Protein AF-A0AAE2YDJ1-F1 (afdb_monomer_lite)

Structure (mmCIF, N/CA/C/O backbone):
data_AF-A0AAE2YDJ1-F1
#
_entry.id   AF-A0AAE2YDJ1-F1
#
loop_
_atom_site.group_PDB
_atom_site.id
_atom_site.type_symbol
_atom_site.label_atom_id
_atom_site.label_alt_id
_atom_site.label_comp_id
_atom_site.label_asym_id
_atom_site.label_entity_id
_atom_site.label_seq_id
_atom_site.pdbx_PDB_ins_code
_atom_site.Cartn_x
_atom_site.Cartn_y
_atom_site.Cartn_z
_atom_site.occupancy
_atom_site.B_iso_or_equiv
_atom_site.auth_seq_id
_atom_site.auth_comp_id
_atom_site.auth_asym_id
_atom_site.auth_atom_id
_atom_site.pdbx_PDB_model_num
ATOM 1 N N . MET A 1 1 ? -11.196 15.408 42.885 1.00 37.53 1 MET A N 1
ATOM 2 C CA . MET A 1 1 ? -11.796 15.982 44.105 1.00 37.53 1 MET A CA 1
ATOM 3 C C . MET A 1 1 ? -12.522 14.850 44.796 1.00 37.53 1 MET A C 1
ATOM 5 O O . MET A 1 1 ? -13.442 14.304 44.207 1.00 37.53 1 MET A O 1
ATOM 9 N N . SER A 1 2 ? -12.015 14.399 45.938 1.00 42.41 2 SER A N 1
ATOM 10 C CA . SER A 1 2 ? -12.595 13.278 46.677 1.00 42.41 2 SER A CA 1
ATOM 11 C C . SER A 1 2 ? -13.744 13.817 47.519 1.00 42.41 2 SER A C 1
ATOM 13 O O . SER A 1 2 ? -13.492 14.549 48.471 1.00 42.41 2 SER A O 1
ATOM 15 N N . GLU A 1 3 ? -14.983 13.519 47.140 1.00 48.41 3 GLU A N 1
ATOM 16 C CA . GLU A 1 3 ? -16.145 13.820 47.976 1.00 48.41 3 GLU A CA 1
ATOM 17 C C . GLU A 1 3 ? -16.015 13.049 49.297 1.00 48.41 3 GLU A C 1
ATOM 19 O O . GLU A 1 3 ? -15.869 11.821 49.315 1.00 48.41 3 GLU A O 1
ATOM 24 N N . GLU A 1 4 ? -16.004 13.778 50.413 1.00 47.69 4 GLU A N 1
ATOM 25 C CA . GLU A 1 4 ? -16.132 13.197 51.745 1.00 47.69 4 GLU A CA 1
ATOM 26 C C . GLU A 1 4 ? -17.457 12.436 51.812 1.00 47.69 4 GLU A C 1
ATOM 28 O O . GLU A 1 4 ? -18.532 13.028 51.770 1.00 47.69 4 GLU A O 1
ATOM 33 N N . LYS A 1 5 ? -17.386 11.104 51.902 1.00 60.59 5 LYS A N 1
ATOM 34 C CA . LYS A 1 5 ? -18.572 10.261 52.076 1.00 60.59 5 LYS A CA 1
ATOM 35 C C . LYS A 1 5 ? -19.269 10.639 53.380 1.00 60.59 5 LYS A C 1
ATOM 37 O O . LYS A 1 5 ? -18.694 10.481 54.461 1.00 60.59 5 LYS A O 1
ATOM 42 N N . GLU A 1 6 ? -20.504 11.111 53.264 1.00 65.62 6 GLU A N 1
ATOM 43 C CA . GLU A 1 6 ? -21.360 11.483 54.383 1.00 65.62 6 GLU A CA 1
ATOM 44 C C . GLU A 1 6 ? -21.563 10.263 55.299 1.00 65.62 6 GLU A C 1
ATOM 46 O O . GLU A 1 6 ? -22.143 9.245 54.920 1.00 65.62 6 GLU A O 1
ATOM 51 N N . LYS A 1 7 ? -20.985 10.305 56.504 1.00 70.69 7 LYS A N 1
ATOM 52 C CA . LYS A 1 7 ? -21.108 9.211 57.475 1.00 70.69 7 LYS A CA 1
ATOM 53 C C . LYS A 1 7 ? -22.460 9.321 58.169 1.00 70.69 7 LYS A C 1
ATOM 55 O O . LYS A 1 7 ? -22.680 10.280 58.908 1.00 70.69 7 LYS A O 1
ATOM 60 N N . VAL A 1 8 ? -23.314 8.308 58.018 1.00 72.75 8 VAL A N 1
ATOM 61 C CA . VAL A 1 8 ? -24.564 8.197 58.784 1.00 72.75 8 VAL A CA 1
ATOM 62 C C . VAL A 1 8 ? -24.218 8.019 60.267 1.00 72.75 8 VAL A C 1
ATOM 64 O O . VAL A 1 8 ? -23.756 6.960 60.693 1.00 72.75 8 VAL A O 1
ATOM 67 N N . LYS A 1 9 ? -24.385 9.080 61.063 1.00 80.00 9 LYS A N 1
ATOM 68 C CA . LYS A 1 9 ? -24.203 9.053 62.522 1.00 80.00 9 LYS A CA 1
ATOM 69 C C . LYS A 1 9 ? -25.559 8.843 63.187 1.00 80.00 9 LYS A C 1
ATOM 71 O O . LYS A 1 9 ? -26.433 9.695 63.068 1.00 80.00 9 LYS A O 1
ATOM 76 N N . ILE A 1 10 ? -25.713 7.743 63.920 1.00 81.69 10 ILE A N 1
ATOM 77 C CA . ILE A 1 10 ? -26.943 7.427 64.658 1.00 81.69 10 ILE A CA 1
ATOM 78 C C . ILE A 1 10 ? -26.652 7.542 66.153 1.00 81.69 10 ILE A C 1
ATOM 80 O O . ILE A 1 10 ? -25.757 6.872 66.666 1.00 81.69 10 ILE A O 1
ATOM 84 N N . GLN A 1 11 ? -27.381 8.415 6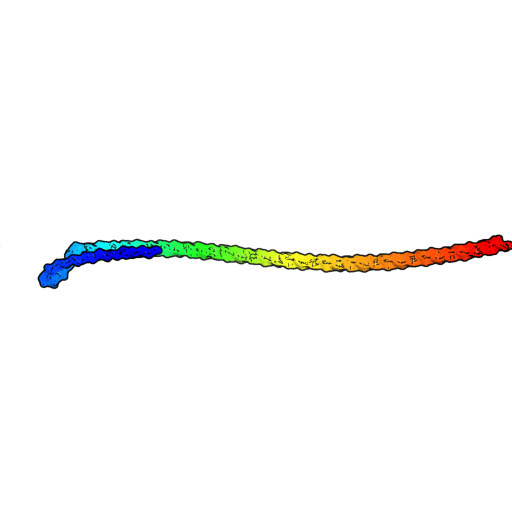6.845 1.00 84.31 11 GLN A N 1
ATOM 85 C CA . GLN A 1 11 ? -27.296 8.543 68.300 1.00 84.31 11 GLN A CA 1
ATOM 86 C C . GLN A 1 11 ? -28.245 7.542 68.961 1.00 84.31 11 GLN A C 1
ATOM 88 O O . GLN A 1 11 ? -29.412 7.451 68.577 1.00 84.31 11 GLN A O 1
ATOM 93 N N . ILE A 1 12 ? -27.739 6.802 69.950 1.00 86.06 12 ILE A N 1
ATOM 94 C CA . ILE A 1 12 ? -28.522 5.843 70.732 1.00 86.06 12 ILE A CA 1
ATOM 95 C C . ILE A 1 12 ? -28.657 6.378 72.153 1.00 86.06 12 ILE A C 1
ATOM 97 O O . ILE A 1 12 ? -27.685 6.442 72.900 1.00 86.06 12 ILE A O 1
ATOM 101 N N . GLU A 1 13 ? -29.873 6.759 72.515 1.00 88.88 13 GLU A N 1
ATOM 102 C CA . GLU A 1 13 ? -30.245 7.142 73.872 1.00 88.88 13 GLU A CA 1
ATOM 103 C C . GLU A 1 13 ? -30.720 5.904 74.638 1.00 88.88 13 GLU A C 1
ATOM 105 O O . GLU A 1 13 ? -31.461 5.075 74.096 1.00 88.88 13 GLU A O 1
ATOM 110 N N . ALA A 1 14 ? -30.306 5.783 75.899 1.00 89.94 14 ALA A N 1
ATOM 111 C CA . ALA A 1 14 ? -30.652 4.669 76.772 1.00 89.94 14 ALA A CA 1
ATOM 112 C C . ALA A 1 14 ? -31.346 5.154 78.050 1.00 89.94 14 ALA A C 1
ATOM 114 O O . ALA A 1 14 ? -31.050 6.230 78.570 1.00 89.94 14 ALA A O 1
ATOM 115 N N . ILE A 1 15 ? -32.265 4.339 78.565 1.00 88.75 15 ILE A N 1
ATOM 116 C CA . ILE A 1 15 ? -32.944 4.541 79.846 1.00 88.75 15 ILE A CA 1
ATOM 117 C C . ILE A 1 15 ? -32.474 3.494 80.855 1.00 88.75 15 ILE A C 1
ATOM 119 O O . ILE A 1 15 ? -32.200 2.345 80.505 1.00 88.75 15 ILE A O 1
ATOM 123 N N . LYS A 1 16 ? -32.393 3.881 82.129 1.00 89.50 16 LYS A N 1
ATOM 124 C CA . LYS A 1 16 ? -31.958 2.993 83.210 1.00 89.50 16 LYS A CA 1
ATOM 125 C C . LYS A 1 16 ? -33.141 2.170 83.717 1.00 89.50 16 LYS A C 1
ATOM 127 O O . LYS A 1 16 ? -34.136 2.733 84.166 1.00 89.50 16 LYS A O 1
ATOM 132 N N . THR A 1 17 ? -33.029 0.848 83.669 1.00 86.56 17 THR A N 1
ATOM 133 C CA . THR A 1 17 ? -34.039 -0.088 84.189 1.00 86.56 17 THR A CA 1
ATOM 134 C C . THR A 1 17 ? -33.443 -0.956 85.301 1.00 86.56 17 THR A C 1
ATOM 136 O O . THR A 1 17 ? -32.217 -1.034 85.414 1.00 86.56 17 THR A O 1
ATOM 139 N N . PRO A 1 18 ? -34.261 -1.648 86.120 1.00 84.31 18 PRO A N 1
ATOM 140 C CA . PRO A 1 18 ? -33.758 -2.575 87.139 1.00 84.31 18 PRO A CA 1
ATOM 141 C C . PRO A 1 18 ? -32.862 -3.696 86.584 1.00 84.31 18 PRO A C 1
ATOM 143 O O . PRO A 1 18 ? -32.059 -4.251 87.325 1.00 84.31 18 PRO A O 1
ATOM 146 N N . ALA A 1 19 ? -32.981 -4.011 85.288 1.00 84.44 19 ALA A N 1
ATOM 147 C CA . ALA A 1 19 ? -32.169 -5.006 84.586 1.00 84.44 19 ALA A CA 1
ATOM 148 C C . ALA A 1 19 ? -30.937 -4.415 83.864 1.00 84.44 19 ALA A C 1
ATOM 150 O O . ALA A 1 19 ? -30.168 -5.169 83.273 1.00 84.44 19 ALA A O 1
ATOM 151 N N . GLY A 1 20 ? -30.737 -3.090 83.900 1.00 88.38 20 GLY A N 1
ATOM 152 C CA . GLY A 1 20 ? -29.637 -2.391 83.223 1.00 88.38 20 GLY A CA 1
ATOM 153 C C . GLY A 1 20 ? -30.090 -1.249 82.307 1.00 88.38 20 GLY A C 1
ATOM 154 O O . GLY A 1 20 ? -31.272 -0.901 82.249 1.00 88.38 20 GLY A O 1
ATOM 155 N N . GLU A 1 21 ? -29.141 -0.630 81.607 1.00 89.56 21 GLU A N 1
ATOM 156 C CA . GLU A 1 21 ? -29.431 0.388 80.589 1.00 89.56 21 GLU A CA 1
ATOM 157 C C . GL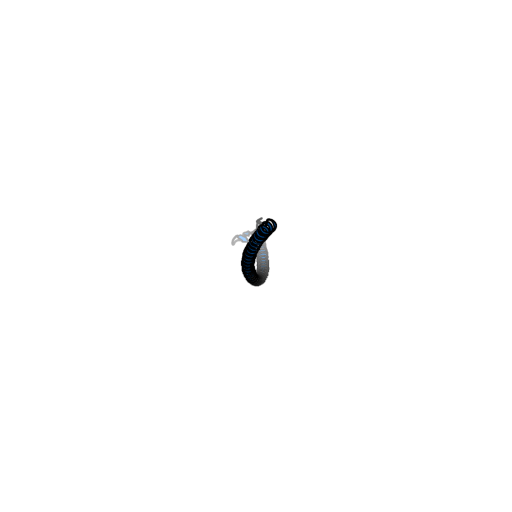U A 1 21 ? -29.968 -0.269 79.317 1.00 89.56 21 GLU A C 1
A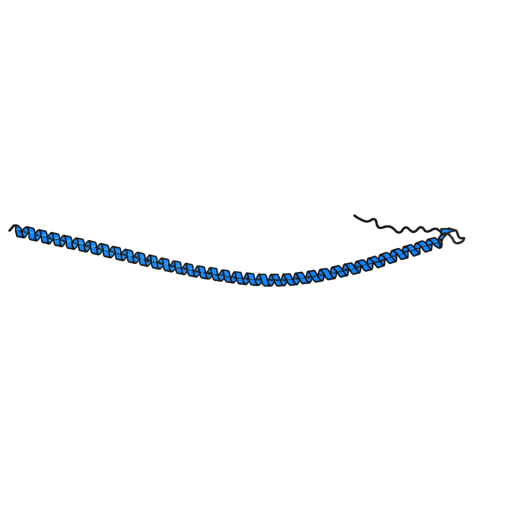TOM 159 O O . GLU A 1 21 ? -29.362 -1.201 78.789 1.00 89.56 21 GLU A O 1
ATOM 164 N N . VAL A 1 22 ? -31.107 0.218 78.823 1.00 90.12 22 VAL A N 1
ATOM 165 C CA . VAL A 1 22 ? -31.727 -0.276 77.589 1.00 90.12 22 VAL A CA 1
ATOM 166 C C . VAL A 1 22 ? -32.001 0.878 76.623 1.00 90.12 22 VAL A C 1
ATOM 168 O O . VAL A 1 22 ? -32.393 1.957 77.072 1.00 90.12 22 VAL A O 1
ATOM 171 N N . PRO A 1 23 ? -31.816 0.689 75.306 1.00 89.00 23 PRO A N 1
ATOM 172 C CA . PRO A 1 23 ? -32.107 1.718 74.312 1.00 89.00 23 PRO A CA 1
ATOM 173 C C . PRO A 1 23 ? -33.572 2.159 74.329 1.00 89.00 23 PRO A C 1
ATOM 175 O O . PRO A 1 23 ? -34.475 1.349 74.549 1.00 89.00 23 PRO A O 1
ATOM 178 N N . THR A 1 24 ? -33.824 3.431 74.019 1.00 92.06 24 THR A N 1
ATOM 179 C CA . THR A 1 24 ? -35.189 3.910 73.780 1.00 92.06 24 THR A CA 1
ATOM 180 C C . THR A 1 24 ? -35.740 3.366 72.461 1.00 92.06 24 THR A C 1
ATOM 182 O O . THR A 1 24 ? -35.005 3.151 71.493 1.00 92.06 24 THR A O 1
ATOM 185 N N . VAL A 1 25 ? -37.064 3.199 72.393 1.00 89.44 25 VAL A N 1
ATOM 186 C CA . VAL A 1 25 ? -37.774 2.813 71.157 1.00 89.44 25 VAL A CA 1
ATOM 187 C C . VAL A 1 25 ? -37.469 3.791 70.017 1.00 89.44 25 VAL A C 1
ATOM 189 O O . VAL A 1 25 ? -37.308 3.389 68.869 1.00 89.44 25 VAL A O 1
ATOM 192 N N . GLU A 1 26 ? -37.318 5.074 70.335 1.00 88.69 26 GLU A N 1
ATOM 193 C CA . GLU A 1 26 ? -37.015 6.132 69.371 1.00 88.69 26 GLU A CA 1
ATOM 194 C C . GLU A 1 26 ? -35.584 6.039 68.821 1.00 88.69 26 GLU A C 1
ATOM 196 O O . GLU A 1 26 ? -35.343 6.266 67.635 1.00 88.69 26 GLU A O 1
ATOM 201 N N . SER A 1 27 ? -34.630 5.607 69.647 1.00 89.75 27 SER A N 1
ATOM 202 C CA . SER A 1 27 ? -33.267 5.297 69.201 1.00 89.75 27 SER A CA 1
ATOM 203 C C . SER A 1 27 ? -33.221 4.060 68.308 1.00 89.75 27 SER A C 1
ATOM 205 O O . SER A 1 27 ? -32.542 4.075 67.284 1.00 89.75 27 SER A O 1
ATOM 207 N N . LEU A 1 28 ? -33.994 3.019 68.633 1.00 90.69 28 LEU A N 1
ATOM 208 C CA . LEU A 1 28 ? -34.142 1.846 67.767 1.00 90.69 28 LEU A CA 1
ATOM 209 C C . LEU A 1 28 ? -34.782 2.213 66.421 1.00 90.69 28 LEU A C 1
ATOM 211 O O . LEU A 1 28 ? -34.306 1.762 65.382 1.00 90.69 28 LEU A O 1
ATOM 215 N N . LYS A 1 29 ? -35.800 3.082 66.419 1.00 90.50 29 LYS A N 1
ATOM 216 C CA . LYS A 1 29 ? -36.420 3.593 65.190 1.00 90.50 29 LYS A CA 1
ATOM 217 C C . LYS A 1 29 ? -35.405 4.327 64.307 1.00 90.50 29 LYS A C 1
ATOM 219 O O . LYS A 1 29 ? -35.308 4.017 63.126 1.00 90.50 29 LYS A O 1
ATOM 224 N N . ARG A 1 30 ? -34.576 5.207 64.887 1.00 89.62 30 ARG A N 1
ATOM 225 C CA . ARG A 1 30 ? -33.488 5.894 64.160 1.00 89.62 30 ARG A CA 1
ATOM 226 C C . ARG A 1 30 ? -32.474 4.921 63.547 1.00 89.62 30 ARG A C 1
ATOM 228 O O . ARG A 1 30 ? -32.008 5.159 62.436 1.00 89.62 30 ARG A O 1
ATOM 235 N N . VAL A 1 31 ? -32.146 3.825 64.239 1.00 90.38 31 VAL A N 1
ATOM 236 C CA . VAL A 1 31 ? -31.285 2.761 63.688 1.00 90.38 31 VAL A CA 1
ATOM 237 C C . VAL A 1 31 ? -31.942 2.092 62.483 1.00 90.38 31 VAL A C 1
ATOM 239 O O . VAL A 1 31 ? -31.297 1.947 61.447 1.00 90.38 31 VAL A O 1
ATOM 242 N N . VAL A 1 32 ? -33.219 1.718 62.592 1.00 91.81 32 VAL A N 1
ATOM 243 C CA . VAL A 1 32 ? -33.970 1.091 61.494 1.00 91.81 32 VAL A CA 1
ATOM 244 C C . VAL A 1 32 ? -34.065 2.021 60.283 1.00 91.81 32 VAL A C 1
ATOM 246 O O . VAL A 1 32 ? -33.794 1.587 59.167 1.00 91.81 32 VAL A O 1
ATOM 249 N N . ASP A 1 33 ? -34.370 3.302 60.493 1.00 90.19 33 ASP A N 1
ATOM 250 C CA . ASP A 1 33 ? -34.450 4.291 59.414 1.00 90.19 33 ASP A CA 1
ATOM 251 C C . ASP A 1 33 ? -33.088 4.477 58.721 1.00 90.19 33 ASP A C 1
ATOM 253 O O . ASP A 1 33 ? -33.010 4.463 57.492 1.00 90.19 33 ASP A O 1
ATOM 257 N N . GLY A 1 34 ? -31.994 4.551 59.489 1.00 89.75 34 GLY A N 1
ATOM 258 C CA . GLY A 1 34 ? -30.638 4.620 58.937 1.00 89.75 34 GLY A CA 1
ATOM 259 C C . GLY A 1 34 ? -30.246 3.377 58.129 1.00 89.75 34 GLY A C 1
ATOM 260 O O . GLY A 1 34 ? -29.633 3.499 57.067 1.00 89.75 34 GLY A O 1
ATOM 261 N N . LEU A 1 35 ? -30.634 2.183 58.592 1.00 91.50 35 LEU A N 1
ATOM 262 C CA . LEU A 1 35 ? -30.427 0.932 57.855 1.00 91.50 35 LEU A CA 1
ATOM 263 C C . LEU A 1 35 ? -31.251 0.882 56.562 1.00 91.50 35 LEU A C 1
ATOM 265 O O . LEU A 1 35 ? -30.746 0.412 55.544 1.00 91.50 35 LEU A O 1
ATOM 269 N N . ASN A 1 36 ? -32.484 1.394 56.574 1.00 92.06 36 ASN A N 1
ATOM 270 C CA . ASN A 1 36 ? -33.331 1.463 55.382 1.00 92.06 36 ASN A CA 1
ATOM 271 C C . ASN A 1 36 ? -32.734 2.387 54.312 1.00 92.06 36 ASN A C 1
ATOM 273 O O . ASN A 1 36 ? -32.694 2.006 53.140 1.00 92.06 36 ASN A O 1
ATOM 277 N N . THR A 1 37 ? -32.219 3.556 54.704 1.00 90.94 37 THR A N 1
ATOM 278 C CA . THR A 1 37 ? -31.512 4.466 53.788 1.00 90.94 37 THR A CA 1
ATOM 279 C C . THR A 1 37 ? -30.281 3.794 53.191 1.00 90.94 37 THR A C 1
ATOM 281 O O . THR A 1 37 ? -30.141 3.748 51.972 1.00 90.94 37 THR A O 1
ATOM 284 N N . LEU A 1 38 ? -29.438 3.177 54.029 1.00 90.81 38 LEU A N 1
ATOM 285 C CA . LEU A 1 38 ? -28.245 2.473 53.555 1.00 90.81 38 LEU A CA 1
ATOM 286 C C . LEU A 1 38 ? -28.599 1.344 52.576 1.00 90.81 38 LEU A C 1
ATOM 288 O O . LEU A 1 38 ? -27.921 1.159 51.567 1.00 90.81 38 LEU A O 1
ATOM 292 N N . ASN A 1 39 ? -29.669 0.597 52.850 1.00 93.06 39 ASN A N 1
ATOM 293 C CA . ASN A 1 39 ? -30.142 -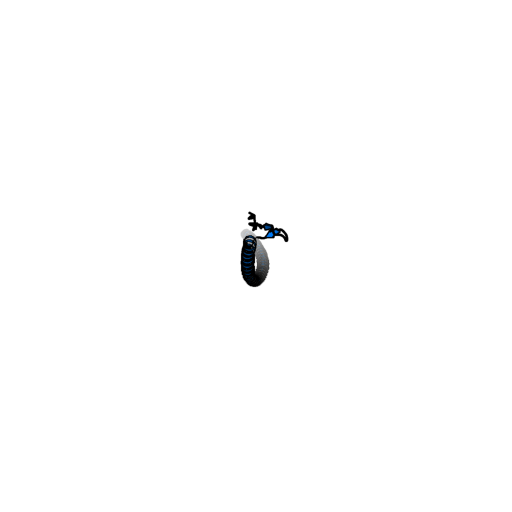0.449 51.951 1.00 93.06 39 ASN A CA 1
ATOM 294 C C . ASN A 1 39 ? -30.593 0.126 50.598 1.00 93.06 39 ASN A C 1
ATOM 296 O O . ASN A 1 39 ? -30.233 -0.413 49.554 1.00 93.06 39 ASN A O 1
ATOM 300 N N . SER A 1 40 ? -31.324 1.244 50.604 1.00 93.75 40 SER A N 1
ATOM 301 C CA . SER A 1 40 ? -31.712 1.951 49.377 1.00 93.75 40 SER A CA 1
ATOM 302 C C . SER A 1 40 ? -30.489 2.402 48.569 1.00 93.75 40 SER A C 1
ATOM 304 O O . SER A 1 40 ? -30.437 2.192 47.356 1.00 93.75 40 SER A O 1
ATOM 306 N N . ASP A 1 41 ? -29.472 2.954 49.230 1.00 92.94 41 ASP A N 1
ATOM 307 C CA . ASP A 1 41 ? -28.234 3.388 48.575 1.00 92.94 41 ASP A CA 1
ATOM 308 C C . ASP A 1 41 ? -27.472 2.215 47.950 1.00 92.94 41 ASP A C 1
ATOM 310 O O . ASP A 1 41 ? -27.001 2.315 46.815 1.00 92.94 41 ASP A O 1
ATOM 314 N N . ILE A 1 42 ? -27.393 1.077 48.646 1.00 94.06 42 ILE A N 1
ATOM 315 C CA . ILE A 1 42 ? -26.768 -0.151 48.129 1.00 94.06 42 ILE A CA 1
ATOM 316 C C . ILE A 1 42 ? -27.511 -0.667 46.892 1.00 94.06 42 ILE A C 1
ATOM 318 O O . ILE A 1 42 ? -26.874 -1.074 45.914 1.00 94.06 42 ILE A O 1
ATOM 322 N N . VAL A 1 43 ? -28.846 -0.645 46.909 1.00 96.62 43 VAL A N 1
ATOM 323 C CA . VAL A 1 43 ? -29.668 -1.060 45.765 1.00 96.62 43 VAL A CA 1
ATOM 324 C C . VAL A 1 43 ? -29.431 -0.131 44.573 1.00 96.62 43 VAL A C 1
ATOM 326 O O . VAL A 1 43 ? -29.140 -0.610 43.476 1.00 96.62 43 VAL A O 1
ATOM 329 N N . ASN A 1 44 ? -29.463 1.185 44.787 1.00 95.44 44 ASN A N 1
ATOM 330 C CA . ASN A 1 44 ? -29.210 2.175 43.738 1.00 95.44 44 ASN A CA 1
ATOM 331 C C . ASN A 1 44 ? -27.799 2.049 43.155 1.00 95.44 44 ASN A C 1
ATOM 333 O O . ASN A 1 44 ? -27.622 2.072 41.936 1.00 95.44 44 ASN A O 1
ATOM 337 N N . LEU A 1 45 ? -26.790 1.858 44.010 1.00 95.94 45 LEU A N 1
ATOM 338 C CA . LEU A 1 45 ? -25.415 1.638 43.575 1.00 95.94 45 LEU A CA 1
ATOM 339 C C . LEU A 1 45 ? -25.315 0.383 42.704 1.00 95.94 45 LEU A C 1
ATOM 341 O O . LEU A 1 45 ? -24.684 0.412 41.650 1.00 95.94 45 LEU A O 1
ATOM 345 N N . SER A 1 46 ? -25.968 -0.702 43.119 1.00 95.94 46 SER A N 1
ATOM 346 C CA . SER A 1 46 ? -25.962 -1.972 42.391 1.00 95.94 46 SER A CA 1
ATOM 347 C C . SER A 1 46 ? -26.612 -1.838 41.009 1.00 95.94 46 SER A C 1
ATOM 349 O O . SER A 1 46 ? -26.060 -2.328 40.023 1.00 95.94 46 SER A O 1
ATOM 351 N N . ILE A 1 47 ? -27.734 -1.115 40.912 1.00 97.00 47 ILE A N 1
ATOM 352 C CA . ILE A 1 47 ? -28.402 -0.801 39.636 1.00 97.00 47 ILE A CA 1
ATOM 353 C C . ILE A 1 47 ? -27.480 0.027 38.732 1.00 97.00 47 ILE A C 1
ATOM 355 O O . ILE A 1 47 ? -27.310 -0.300 37.556 1.00 97.00 47 ILE A O 1
ATOM 359 N N . ASN A 1 48 ? -26.842 1.065 39.277 1.00 96.56 48 AS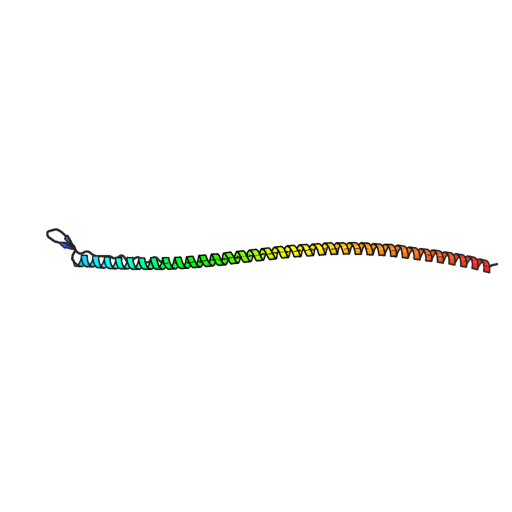N A N 1
ATOM 360 C CA . ASN A 1 48 ? -25.937 1.929 38.520 1.00 96.56 48 ASN A CA 1
ATOM 361 C C . ASN A 1 48 ? -24.710 1.167 38.005 1.00 96.56 48 ASN A C 1
ATOM 363 O O . ASN A 1 48 ? -24.332 1.320 36.844 1.00 96.56 48 ASN A O 1
ATOM 367 N N . VAL A 1 49 ? -24.112 0.308 38.833 1.00 97.06 49 VAL A N 1
ATOM 368 C CA . VAL A 1 49 ? -22.985 -0.545 38.430 1.00 97.06 49 VAL A CA 1
ATOM 369 C C . VAL A 1 49 ? -23.401 -1.497 37.310 1.00 97.06 49 VAL A C 1
ATOM 371 O O . VAL A 1 49 ? -22.697 -1.584 36.305 1.00 97.06 49 VAL A O 1
ATOM 374 N N . ALA A 1 50 ? -24.554 -2.159 37.433 1.00 97.31 50 ALA A N 1
ATOM 375 C CA . ALA A 1 50 ? -25.058 -3.058 36.397 1.00 97.31 50 ALA A CA 1
ATOM 376 C C . ALA A 1 50 ? -25.320 -2.324 35.070 1.00 97.31 50 ALA A C 1
ATOM 378 O O . ALA A 1 50 ? -24.927 -2.806 34.005 1.00 97.31 50 ALA A O 1
ATOM 379 N N . SER A 1 51 ? -25.921 -1.132 35.133 1.00 96.94 51 SER A N 1
ATOM 380 C CA . SER A 1 51 ? -26.162 -0.280 33.963 1.00 96.94 51 SER A CA 1
ATOM 381 C C . SER A 1 51 ? -24.851 0.126 33.281 1.00 96.94 51 SER A C 1
ATOM 383 O O . SER A 1 51 ? -24.686 -0.065 32.074 1.00 96.94 51 SER A O 1
ATOM 385 N N . ASN A 1 52 ? -23.872 0.588 34.063 1.00 97.69 52 ASN A N 1
ATOM 386 C CA . ASN A 1 52 ? -22.560 0.978 33.551 1.00 97.69 52 ASN A CA 1
ATOM 387 C C . ASN A 1 52 ? -21.816 -0.208 32.926 1.00 97.69 52 ASN A C 1
ATOM 389 O O . ASN A 1 52 ? -21.248 -0.072 31.845 1.00 97.69 52 ASN A O 1
ATOM 393 N N . MET A 1 53 ? -21.855 -1.390 33.551 1.00 97.12 53 MET A N 1
ATOM 394 C CA . MET A 1 53 ? -21.269 -2.604 32.970 1.00 97.12 53 MET A CA 1
ATOM 395 C C . MET A 1 53 ? -21.941 -2.982 31.647 1.00 97.12 53 MET A C 1
ATOM 397 O O . MET A 1 53 ? -21.251 -3.347 30.698 1.00 97.12 53 MET A O 1
ATOM 401 N N . SER A 1 54 ? -23.267 -2.847 31.547 1.00 97.06 54 SER A N 1
ATOM 402 C CA . SER A 1 54 ? -23.983 -3.093 30.293 1.00 97.06 54 SER A CA 1
ATOM 403 C C . SER A 1 54 ? -23.607 -2.093 29.197 1.00 97.06 54 SER A C 1
ATOM 405 O O . SER A 1 54 ? -23.524 -2.479 28.028 1.00 97.06 54 SER A O 1
ATOM 407 N N . ALA A 1 55 ? -23.394 -0.821 29.544 1.00 97.56 55 ALA A N 1
ATOM 408 C CA . ALA A 1 55 ? -22.943 0.195 28.597 1.00 97.56 55 ALA A CA 1
ATOM 409 C C . ALA A 1 55 ? -21.529 -0.119 28.084 1.00 97.56 55 ALA A C 1
ATOM 411 O O . ALA A 1 55 ? -21.309 -0.137 26.873 1.00 97.56 55 ALA A O 1
ATOM 412 N N . ILE A 1 56 ? -20.615 -0.473 28.992 1.00 97.94 56 ILE A N 1
ATOM 413 C CA . ILE A 1 56 ? -19.242 -0.872 28.658 1.00 97.94 56 ILE A CA 1
ATOM 414 C C . ILE A 1 56 ? -19.233 -2.107 27.747 1.00 97.94 56 ILE A C 1
ATOM 416 O O . ILE A 1 56 ? -18.526 -2.111 26.742 1.00 97.94 56 ILE A O 1
ATOM 420 N N . ASP A 1 57 ? -20.036 -3.142 28.031 1.00 98.06 57 ASP A N 1
ATOM 421 C CA . ASP A 1 57 ? -20.106 -4.333 27.166 1.00 98.06 57 ASP A CA 1
ATOM 422 C C . ASP A 1 57 ? -20.548 -3.971 25.740 1.00 98.06 57 ASP A C 1
ATOM 424 O O . ASP A 1 57 ? -19.981 -4.450 24.754 1.00 98.06 57 ASP A O 1
ATOM 428 N N . LYS A 1 58 ? -21.527 -3.069 25.611 1.00 98.00 58 LYS A N 1
ATOM 429 C CA . LYS A 1 58 ? -22.005 -2.596 24.309 1.00 98.00 58 LYS A CA 1
ATOM 430 C C . LYS A 1 58 ? -20.920 -1.830 23.550 1.00 98.00 58 LYS A C 1
ATOM 432 O O . LYS A 1 58 ? -20.730 -2.072 22.357 1.00 98.00 58 LYS A O 1
ATOM 437 N N . GLU A 1 59 ? -20.197 -0.940 24.221 1.00 98.12 59 GLU A N 1
ATOM 438 C CA . GLU A 1 59 ? -19.082 -0.209 23.613 1.00 98.12 59 GLU A CA 1
ATOM 439 C C . GLU A 1 59 ? -17.957 -1.150 23.176 1.00 98.12 59 GLU A C 1
ATOM 441 O O . GLU A 1 59 ? -17.475 -1.045 22.048 1.00 98.12 59 GLU A O 1
ATOM 446 N N . LEU A 1 60 ? -17.606 -2.142 23.997 1.00 98.06 60 LEU A N 1
ATOM 447 C CA . LEU A 1 60 ? -16.602 -3.148 23.645 1.00 98.06 60 LEU A CA 1
ATOM 448 C C . LEU A 1 60 ? -17.004 -3.966 22.413 1.00 98.06 60 LEU A C 1
ATOM 450 O O . LEU A 1 60 ? -16.159 -4.250 21.560 1.00 98.06 60 LEU A O 1
ATOM 454 N N . ARG A 1 61 ? -18.285 -4.326 22.271 1.00 98.00 61 ARG A N 1
ATOM 455 C CA . ARG A 1 61 ? -18.790 -4.991 21.057 1.00 98.00 61 ARG A CA 1
ATOM 456 C C . ARG A 1 61 ? -18.663 -4.102 19.824 1.00 98.00 61 ARG A C 1
ATOM 458 O O . ARG A 1 61 ? -18.258 -4.595 18.772 1.00 98.00 61 ARG A O 1
ATOM 465 N N . ASN A 1 62 ? -18.964 -2.811 19.951 1.00 97.94 62 ASN A N 1
ATOM 466 C CA . ASN A 1 62 ? -18.816 -1.857 18.851 1.00 97.94 62 ASN A CA 1
ATOM 467 C C . ASN A 1 62 ? -17.347 -1.700 18.441 1.00 97.94 62 ASN A C 1
ATOM 469 O O . ASN A 1 62 ? -17.039 -1.775 17.255 1.00 97.94 62 ASN A O 1
ATOM 473 N N . ILE A 1 63 ? -16.437 -1.567 19.410 1.00 98.06 63 ILE A N 1
ATOM 474 C CA . ILE A 1 63 ? -14.992 -1.488 19.155 1.00 98.06 63 ILE A CA 1
ATOM 475 C C . ILE A 1 63 ? -14.503 -2.750 18.437 1.00 98.06 63 ILE A C 1
ATOM 477 O O . ILE A 1 63 ? -13.801 -2.650 17.436 1.00 98.06 63 ILE A O 1
ATOM 481 N N . ARG A 1 64 ? -14.916 -3.943 18.885 1.00 98.06 64 ARG A N 1
ATOM 482 C CA . ARG A 1 64 ? -14.564 -5.205 18.208 1.00 98.06 64 ARG A CA 1
ATOM 483 C C . ARG A 1 64 ? -15.039 -5.240 16.758 1.00 98.06 64 ARG A C 1
ATOM 485 O O . ARG A 1 64 ? -14.303 -5.713 15.898 1.00 98.06 64 ARG A O 1
ATOM 492 N N . LYS A 1 65 ? -16.248 -4.741 16.489 1.00 98.00 65 LYS A N 1
ATOM 493 C CA . LYS A 1 65 ? -16.789 -4.662 15.129 1.00 98.00 65 LYS A CA 1
ATOM 494 C C . LYS A 1 65 ? -15.951 -3.730 14.249 1.00 98.00 65 LYS A C 1
ATOM 496 O O . LYS A 1 65 ? -15.553 -4.141 13.166 1.00 98.00 65 LYS A O 1
ATOM 501 N N . LEU A 1 66 ? -15.626 -2.536 14.746 1.00 98.19 66 LEU A N 1
ATOM 502 C CA . LEU A 1 66 ? -14.786 -1.572 14.029 1.00 98.19 66 LEU A CA 1
ATOM 503 C C . LEU A 1 66 ? -13.393 -2.138 13.735 1.00 98.19 66 LEU A C 1
ATOM 505 O O . LEU A 1 66 ? -12.914 -2.029 12.614 1.00 98.19 66 LEU A O 1
ATOM 509 N N . ILE A 1 67 ? -12.768 -2.810 14.708 1.00 97.88 67 ILE A N 1
ATOM 510 C CA . ILE A 1 67 ? -11.465 -3.460 14.508 1.00 97.88 67 ILE A CA 1
ATOM 511 C C . ILE A 1 67 ? -11.543 -4.520 13.401 1.00 97.88 67 ILE A C 1
ATOM 513 O O . ILE A 1 67 ? -10.639 -4.603 12.570 1.00 97.88 67 ILE A O 1
ATOM 517 N N . ALA A 1 68 ? -12.608 -5.324 13.360 1.00 97.25 68 ALA A N 1
ATOM 518 C CA . ALA A 1 68 ? -12.782 -6.328 12.314 1.00 97.25 68 ALA A CA 1
ATOM 519 C C . ALA A 1 68 ? -12.951 -5.688 10.923 1.00 97.25 68 ALA A C 1
ATOM 521 O O . ALA A 1 68 ? -12.330 -6.141 9.962 1.00 97.25 68 ALA A O 1
ATOM 522 N N . GLU A 1 69 ? -13.746 -4.620 10.821 1.00 97.25 69 GLU A N 1
ATOM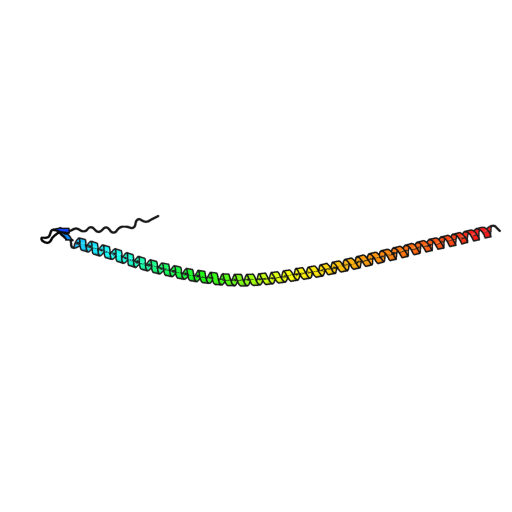 523 C CA . GLU A 1 69 ? -13.958 -3.867 9.575 1.00 97.25 69 GLU A CA 1
ATOM 524 C C . GLU A 1 69 ? -12.660 -3.212 9.068 1.00 97.25 69 GLU A C 1
ATOM 526 O O . GLU A 1 69 ? -12.325 -3.329 7.884 1.00 97.25 69 GLU A O 1
ATOM 531 N N . GLU A 1 70 ? -11.888 -2.592 9.963 1.00 97.62 70 GLU A N 1
ATOM 532 C CA . GLU A 1 70 ? -10.575 -2.008 9.656 1.00 97.62 70 GLU A CA 1
ATOM 533 C C . GLU A 1 70 ? -9.563 -3.074 9.225 1.00 97.62 70 GLU A C 1
ATOM 535 O O . GLU A 1 70 ? -8.851 -2.894 8.240 1.00 97.62 70 GLU A O 1
ATOM 540 N N . THR A 1 71 ? -9.544 -4.232 9.892 1.00 98.00 71 THR A N 1
ATOM 541 C CA . THR A 1 71 ? -8.639 -5.338 9.536 1.00 98.00 71 THR A CA 1
ATOM 542 C C . THR A 1 71 ? -8.892 -5.829 8.110 1.00 98.00 71 THR A C 1
ATOM 544 O O . THR A 1 71 ? -7.954 -5.994 7.331 1.00 98.00 71 THR A O 1
ATOM 547 N N . VAL A 1 72 ? -10.161 -6.025 7.734 1.00 97.12 72 VAL A N 1
ATOM 548 C CA . VAL A 1 72 ? -10.526 -6.431 6.367 1.00 97.12 72 VAL A CA 1
ATOM 549 C C . VAL A 1 72 ? -10.147 -5.348 5.356 1.00 97.12 72 VAL A C 1
ATOM 551 O O . VAL A 1 72 ? -9.613 -5.653 4.289 1.00 97.12 72 VAL A O 1
ATOM 554 N N . SER A 1 73 ? -10.393 -4.081 5.688 1.00 97.44 73 SER A N 1
ATOM 555 C CA . SER A 1 73 ? -10.051 -2.952 4.817 1.00 97.44 73 SER A CA 1
ATOM 556 C C . SER A 1 73 ? -8.542 -2.861 4.574 1.00 97.44 73 SER A C 1
ATOM 558 O O . SER A 1 73 ? -8.109 -2.661 3.435 1.00 97.44 73 SER A O 1
ATOM 560 N N . PHE A 1 74 ? -7.740 -3.082 5.617 1.00 97.62 74 PHE A N 1
ATOM 561 C CA . PHE A 1 74 ? -6.284 -3.098 5.541 1.00 97.62 74 PHE A CA 1
ATOM 562 C C . PHE A 1 74 ? -5.751 -4.249 4.678 1.00 97.62 74 PHE A C 1
ATOM 564 O O . PHE A 1 74 ? -4.854 -4.044 3.856 1.00 97.62 74 PHE A O 1
ATOM 571 N N . GLU A 1 75 ? -6.333 -5.442 4.801 1.00 97.25 75 GLU A N 1
ATOM 572 C CA . GLU A 1 75 ? -5.980 -6.601 3.973 1.00 97.25 75 GLU A CA 1
ATOM 573 C C . GLU A 1 75 ? -6.253 -6.325 2.484 1.00 97.25 75 GLU A C 1
ATOM 575 O O . GLU A 1 75 ? -5.385 -6.505 1.628 1.00 97.25 75 GLU A O 1
ATOM 580 N N . VAL A 1 76 ? -7.432 -5.777 2.166 1.00 97.62 76 VAL A N 1
ATOM 581 C CA . VAL A 1 76 ? -7.786 -5.382 0.792 1.00 97.62 76 VAL A CA 1
ATOM 582 C C . VAL A 1 76 ? -6.829 -4.317 0.253 1.00 97.62 76 VAL A C 1
ATOM 584 O O . VAL A 1 76 ? -6.437 -4.363 -0.917 1.00 97.62 76 VAL A O 1
ATOM 587 N N . MET A 1 77 ? -6.451 -3.341 1.080 1.00 97.25 77 MET A N 1
ATOM 588 C CA . MET A 1 77 ? -5.501 -2.301 0.688 1.00 97.25 77 MET A CA 1
ATOM 589 C C . MET A 1 77 ? -4.111 -2.883 0.413 1.00 97.25 77 MET A C 1
ATOM 591 O O . MET A 1 77 ? -3.503 -2.535 -0.600 1.00 97.25 77 MET A O 1
ATOM 595 N N . SER A 1 78 ? -3.651 -3.813 1.249 1.00 98.00 78 SER A N 1
ATOM 596 C CA . SER A 1 78 ? -2.366 -4.502 1.090 1.00 98.00 78 SER A CA 1
ATOM 597 C C . SER A 1 78 ? -2.304 -5.293 -0.219 1.00 98.00 78 SER A C 1
ATOM 599 O O . SER A 1 78 ? -1.354 -5.145 -0.986 1.00 98.00 78 SER A O 1
ATOM 601 N N . GLN A 1 79 ? -3.364 -6.033 -0.554 1.00 97.62 79 GLN A N 1
ATOM 602 C CA . GLN A 1 79 ? -3.454 -6.773 -1.819 1.00 97.62 79 GLN A CA 1
ATOM 603 C C . GLN A 1 79 ? -3.446 -5.850 -3.047 1.00 97.62 79 GLN A C 1
ATOM 605 O O . GLN A 1 79 ? -2.818 -6.148 -4.067 1.00 97.62 79 GLN A O 1
ATOM 610 N N . LYS A 1 80 ? -4.128 -4.697 -2.968 1.00 97.75 80 LYS A N 1
ATOM 611 C CA . LYS A 1 80 ? -4.094 -3.688 -4.040 1.00 97.75 80 LYS A CA 1
ATOM 612 C C . LYS A 1 80 ? -2.694 -3.101 -4.212 1.00 97.75 80 LYS A C 1
ATOM 614 O O . LYS A 1 80 ? -2.250 -2.948 -5.349 1.00 97.75 80 LYS A O 1
ATOM 619 N N . LEU A 1 81 ? -2.005 -2.805 -3.111 1.00 98.00 81 LEU A N 1
ATOM 620 C CA . LEU A 1 81 ? -0.623 -2.322 -3.113 1.00 98.00 81 LEU A CA 1
ATOM 621 C C . LEU A 1 81 ? 0.327 -3.337 -3.754 1.00 98.00 81 LEU A C 1
ATOM 623 O O . LEU A 1 81 ? 1.111 -2.967 -4.626 1.00 98.00 81 LEU A O 1
ATOM 627 N N . GLU A 1 82 ? 0.204 -4.617 -3.406 1.00 98.25 82 GLU A N 1
ATOM 628 C CA . GLU A 1 82 ? 1.008 -5.685 -4.007 1.00 98.25 82 GLU A CA 1
ATOM 629 C C . GLU A 1 82 ? 0.779 -5.780 -5.524 1.00 98.25 82 GLU A C 1
ATOM 631 O O . GLU A 1 82 ? 1.729 -5.889 -6.304 1.00 98.25 82 GLU A O 1
ATOM 636 N N . LYS A 1 83 ? -0.480 -5.675 -5.970 1.00 98.06 83 LYS A N 1
ATOM 637 C CA . LYS A 1 83 ? -0.812 -5.661 -7.401 1.00 98.06 83 LYS A CA 1
ATOM 638 C C . LYS A 1 83 ? -0.161 -4.480 -8.124 1.00 98.06 83 LYS A C 1
ATOM 640 O O . LYS A 1 83 ? 0.400 -4.676 -9.201 1.00 98.06 83 LYS A O 1
ATOM 645 N N . VAL A 1 84 ? -0.222 -3.281 -7.544 1.00 98.25 84 VAL A N 1
ATOM 646 C CA . VAL A 1 84 ? 0.414 -2.082 -8.113 1.00 98.25 84 VAL A CA 1
ATOM 647 C C . VAL A 1 84 ? 1.933 -2.246 -8.167 1.00 98.25 84 VAL A C 1
ATOM 649 O O . VAL A 1 84 ? 2.529 -1.935 -9.195 1.00 98.25 84 VAL A O 1
ATOM 652 N N . SER A 1 85 ? 2.553 -2.805 -7.123 1.00 98.25 85 SER A N 1
ATOM 653 C CA . SER A 1 85 ? 3.996 -3.083 -7.100 1.00 98.25 85 SER A CA 1
ATOM 654 C C . SER A 1 85 ? 4.412 -3.995 -8.254 1.00 98.25 85 SER A C 1
ATOM 656 O O . SER A 1 85 ? 5.311 -3.655 -9.019 1.00 98.25 85 SER A O 1
ATOM 658 N N . LYS A 1 86 ? 3.692 -5.105 -8.461 1.00 98.25 86 LYS A N 1
ATOM 659 C CA . LYS A 1 86 ? 3.960 -6.039 -9.570 1.00 98.25 86 LYS A CA 1
ATOM 660 C C . LYS A 1 86 ? 3.787 -5.385 -10.941 1.00 98.25 86 LYS A C 1
ATOM 662 O O . LYS A 1 86 ? 4.552 -5.661 -11.862 1.00 98.25 86 LYS A O 1
ATOM 667 N N . GLN A 1 87 ? 2.783 -4.521 -11.096 1.00 98.31 87 GLN A N 1
ATOM 668 C CA . GLN A 1 87 ? 2.585 -3.772 -12.340 1.00 98.31 87 GLN A CA 1
ATOM 669 C C . GLN A 1 87 ? 3.735 -2.794 -12.602 1.00 98.31 87 GLN A C 1
ATOM 671 O O . GLN A 1 87 ? 4.185 -2.681 -13.741 1.00 98.31 87 GLN A O 1
ATOM 676 N N . LEU A 1 88 ? 4.230 -2.124 -11.561 1.00 98.31 88 LEU A N 1
ATOM 677 C CA . LEU A 1 88 ? 5.358 -1.207 -11.671 1.00 98.31 88 LEU A CA 1
ATOM 678 C C . LEU A 1 88 ? 6.651 -1.946 -12.038 1.00 98.31 88 LEU A C 1
ATOM 680 O O . LEU A 1 88 ? 7.355 -1.521 -12.948 1.00 98.31 88 LEU A O 1
ATOM 684 N N . GLU A 1 89 ? 6.927 -3.084 -11.401 1.00 98.31 89 GLU A N 1
ATOM 685 C CA . GLU A 1 89 ? 8.070 -3.943 -11.743 1.00 98.31 89 GLU A CA 1
ATOM 686 C C . GLU A 1 89 ? 8.030 -4.396 -13.209 1.00 98.31 89 GLU A C 1
ATOM 688 O O . GLU A 1 89 ? 9.044 -4.344 -13.909 1.00 98.31 89 GLU A O 1
ATOM 693 N N . ALA A 1 90 ? 6.851 -4.789 -13.701 1.00 98.19 90 ALA A N 1
ATOM 694 C CA . ALA A 1 90 ? 6.670 -5.177 -15.095 1.00 98.19 90 ALA A CA 1
ATOM 695 C C . ALA A 1 90 ? 6.919 -4.009 -16.066 1.00 98.19 90 ALA A C 1
ATOM 697 O O . ALA A 1 90 ? 7.559 -4.202 -17.102 1.00 98.19 90 ALA A O 1
ATOM 698 N N . LEU A 1 91 ? 6.455 -2.800 -15.729 1.00 98.38 91 LEU A N 1
ATOM 699 C CA . LEU A 1 91 ? 6.705 -1.596 -16.527 1.00 98.38 91 LEU A CA 1
ATOM 700 C C . LEU A 1 91 ? 8.195 -1.257 -16.583 1.00 98.38 91 LEU A C 1
ATOM 702 O O . LEU A 1 91 ? 8.726 -1.083 -17.676 1.00 98.38 91 LEU A O 1
ATOM 706 N N . VAL A 1 92 ? 8.877 -1.246 -15.435 1.00 98.38 92 VAL A N 1
ATOM 707 C CA . VAL A 1 92 ? 10.323 -0.978 -15.358 1.00 98.38 92 VAL A CA 1
ATOM 708 C C . VAL A 1 92 ? 11.108 -1.981 -16.200 1.00 98.38 92 VAL A C 1
ATOM 710 O O . VAL A 1 92 ? 12.009 -1.597 -16.946 1.00 98.38 92 VAL A O 1
ATOM 713 N N . LYS A 1 93 ? 10.751 -3.269 -16.133 1.00 98.25 93 LYS A N 1
ATOM 714 C CA . LYS A 1 93 ? 11.384 -4.299 -16.962 1.00 98.25 93 LYS A CA 1
ATOM 715 C C . LYS A 1 93 ? 11.172 -4.033 -18.456 1.00 98.25 93 LYS A C 1
ATOM 717 O O . LYS A 1 93 ? 12.134 -4.073 -19.217 1.00 98.25 93 LYS A O 1
ATOM 722 N N . SER A 1 94 ? 9.942 -3.723 -18.864 1.00 98.25 94 SER A N 1
ATOM 723 C CA . SER A 1 94 ? 9.627 -3.431 -20.266 1.00 98.25 94 SER A CA 1
ATOM 724 C C . SER A 1 94 ? 10.354 -2.185 -20.782 1.00 98.25 94 SER A C 1
ATOM 726 O O . SER A 1 94 ? 10.841 -2.179 -21.912 1.00 98.25 94 SER A O 1
ATOM 728 N N . GLU A 1 95 ? 10.459 -1.128 -19.974 1.00 98.19 95 GLU A N 1
ATOM 729 C CA . GLU A 1 95 ? 11.218 0.069 -20.349 1.00 98.19 95 GLU A CA 1
ATOM 730 C C . GLU A 1 95 ? 12.711 -0.220 -20.487 1.00 98.19 95 GLU A C 1
ATOM 732 O O . GLU A 1 95 ? 13.336 0.250 -21.438 1.00 98.19 95 GLU A O 1
ATOM 737 N N . LYS A 1 96 ? 13.271 -1.051 -19.602 1.00 98.25 96 LYS A N 1
ATOM 738 C CA . LYS A 1 96 ? 14.663 -1.490 -19.709 1.00 98.25 96 LYS A CA 1
ATOM 739 C C . LYS A 1 96 ? 14.925 -2.254 -21.012 1.00 98.25 96 LYS A C 1
ATOM 741 O O . LYS A 1 96 ? 15.884 -1.938 -21.707 1.00 98.25 96 LYS A O 1
ATOM 746 N N . GLU A 1 97 ? 14.056 -3.193 -21.380 1.00 98.25 97 GLU A N 1
ATOM 747 C CA . GLU A 1 97 ? 14.169 -3.951 -22.640 1.00 98.25 97 GLU A CA 1
ATOM 748 C C . GLU A 1 97 ? 14.101 -3.029 -23.874 1.00 98.25 97 GLU A C 1
ATOM 750 O O . GLU A 1 97 ? 14.865 -3.185 -24.833 1.00 98.25 97 GLU A O 1
ATOM 755 N N . LYS A 1 98 ? 13.224 -2.014 -23.848 1.00 98.19 98 LYS A N 1
ATOM 756 C CA . LYS A 1 98 ? 13.160 -0.992 -24.908 1.00 98.19 98 LYS A CA 1
ATOM 757 C C . LYS A 1 98 ? 14.445 -0.174 -24.989 1.00 98.19 98 LYS A C 1
ATOM 759 O O . LYS A 1 98 ? 14.900 0.123 -26.091 1.00 98.19 98 LYS A O 1
ATOM 764 N N . TRP A 1 99 ? 15.025 0.188 -23.847 1.00 98.38 99 TRP A N 1
ATOM 765 C CA . TRP A 1 99 ? 16.279 0.934 -23.798 1.00 98.38 99 TRP A CA 1
ATOM 766 C C . TRP A 1 99 ? 17.448 0.131 -24.371 1.00 98.38 99 TRP A C 1
ATOM 768 O O . TRP A 1 99 ? 18.200 0.647 -25.193 1.00 98.38 99 TRP A O 1
ATOM 778 N N . GLU A 1 100 ? 17.558 -1.148 -24.009 1.00 97.94 100 GLU A N 1
ATOM 779 C CA . GLU A 1 100 ? 18.565 -2.061 -24.565 1.00 97.94 100 GLU A CA 1
ATOM 780 C C . GLU A 1 100 ? 18.407 -2.210 -26.087 1.00 97.94 100 GLU A C 1
ATOM 782 O O . GLU A 1 100 ? 19.388 -2.155 -26.828 1.00 97.94 100 GLU A O 1
ATOM 787 N N . THR A 1 101 ? 17.164 -2.298 -26.572 1.00 98.31 101 THR A N 1
ATOM 788 C CA . THR A 1 101 ? 16.868 -2.329 -28.013 1.00 98.31 101 THR A CA 1
ATOM 789 C C . THR A 1 101 ? 17.312 -1.042 -28.713 1.00 98.31 101 THR A C 1
ATOM 791 O O . THR A 1 101 ? 17.960 -1.094 -29.757 1.00 98.31 101 THR A O 1
ATOM 794 N N . LEU A 1 102 ? 16.993 0.124 -28.139 1.00 98.25 102 LEU A N 1
ATOM 795 C CA . LEU A 1 102 ? 17.417 1.419 -28.679 1.00 98.25 102 LEU A CA 1
ATOM 796 C C . LEU A 1 102 ? 18.941 1.544 -28.713 1.00 98.25 102 LEU A C 1
ATOM 798 O O . LEU A 1 102 ? 19.489 2.027 -29.700 1.00 98.25 102 LEU A O 1
ATOM 802 N N . GLN A 1 103 ? 19.625 1.072 -27.672 1.00 98.19 103 GLN A N 1
ATOM 803 C CA . GLN A 1 103 ? 21.082 1.062 -27.625 1.00 98.19 103 GLN A CA 1
ATOM 804 C C . GLN A 1 103 ? 21.678 0.206 -28.752 1.00 98.19 103 GLN A C 1
ATOM 806 O O . GLN A 1 103 ? 22.626 0.648 -29.399 1.00 98.19 103 GLN A O 1
ATOM 811 N N . GLY A 1 104 ? 21.096 -0.967 -29.029 1.00 98.31 104 GLY A N 1
ATOM 812 C CA . GLY A 1 104 ? 21.484 -1.805 -30.168 1.00 98.31 104 GLY A CA 1
ATOM 813 C C . GLY A 1 104 ? 21.330 -1.075 -31.505 1.00 98.31 104 GLY A C 1
ATOM 814 O O . GLY A 1 104 ? 22.290 -0.962 -32.259 1.00 98.31 104 GLY A O 1
ATOM 815 N N . ILE A 1 105 ? 20.165 -0.463 -31.743 1.00 98.25 105 ILE A N 1
ATOM 816 C CA . ILE A 1 105 ? 19.909 0.321 -32.965 1.00 98.25 105 ILE A CA 1
ATOM 817 C C . ILE A 1 105 ? 20.924 1.464 -33.122 1.00 98.25 105 ILE A C 1
ATOM 819 O O . ILE A 1 105 ? 21.396 1.730 -34.225 1.00 98.25 105 ILE A O 1
ATOM 823 N N . MET A 1 106 ? 21.284 2.153 -32.035 1.00 98.00 106 MET A N 1
ATOM 824 C CA . MET A 1 106 ? 22.283 3.226 -32.088 1.00 98.00 106 MET A CA 1
ATOM 825 C C . MET A 1 106 ? 23.676 2.708 -32.462 1.00 98.00 106 MET A C 1
ATOM 827 O O . MET A 1 106 ? 24.395 3.397 -33.187 1.00 98.00 106 MET A O 1
ATOM 831 N N . MET A 1 107 ? 24.056 1.514 -31.997 1.00 98.06 107 MET A N 1
ATOM 832 C CA . MET A 1 107 ? 25.317 0.879 -32.389 1.00 98.06 107 MET A CA 1
ATOM 833 C C . MET A 1 107 ? 25.320 0.516 -33.875 1.00 98.06 107 MET A C 1
ATOM 835 O O . MET A 1 107 ? 26.274 0.867 -34.569 1.00 98.06 107 MET A O 1
ATOM 839 N N . ASP A 1 108 ? 24.237 -0.080 -34.372 1.00 98.25 108 ASP A N 1
ATOM 840 C CA . ASP A 1 108 ? 24.095 -0.428 -35.790 1.00 98.25 108 ASP A CA 1
ATOM 841 C C . ASP A 1 108 ? 24.177 0.823 -36.678 1.00 98.25 108 ASP A C 1
ATOM 843 O O . ASP A 1 108 ? 24.890 0.850 -37.681 1.00 98.25 108 ASP A O 1
ATOM 847 N N . ILE A 1 109 ? 23.497 1.910 -36.289 1.00 98.12 109 ILE A N 1
ATOM 848 C CA . ILE A 1 109 ? 23.568 3.195 -37.001 1.00 98.12 109 ILE A CA 1
ATOM 849 C C . ILE A 1 109 ? 25.000 3.741 -37.003 1.00 98.12 109 ILE A C 1
ATOM 851 O O . ILE A 1 109 ? 25.466 4.223 -38.037 1.00 98.12 109 ILE A O 1
ATOM 855 N N . ALA A 1 110 ? 25.707 3.677 -35.873 1.00 97.75 110 ALA A N 1
ATOM 856 C CA . ALA A 1 110 ? 27.090 4.139 -35.791 1.00 97.75 110 ALA A CA 1
ATOM 857 C C . ALA A 1 110 ? 28.016 3.332 -36.718 1.00 97.75 110 ALA A C 1
ATOM 859 O O . ALA A 1 110 ? 28.878 3.911 -37.384 1.00 97.75 110 ALA A O 1
ATOM 860 N N . GLU A 1 111 ? 27.814 2.016 -36.808 1.00 97.81 111 GLU A N 1
ATOM 861 C CA . GLU A 1 111 ? 28.556 1.148 -37.723 1.00 97.81 111 GLU A CA 1
ATOM 862 C C . GLU A 1 111 ? 28.250 1.471 -39.191 1.00 97.81 111 GLU A C 1
ATOM 864 O O . GLU A 1 111 ? 29.173 1.634 -39.992 1.00 97.81 111 GLU A O 1
ATOM 869 N N . ILE A 1 112 ? 26.973 1.671 -39.534 1.00 98.06 112 ILE A N 1
ATOM 870 C CA . ILE A 1 112 ? 26.547 2.086 -40.877 1.00 98.06 112 ILE A CA 1
ATOM 871 C C . ILE A 1 112 ? 27.190 3.423 -41.266 1.00 98.06 112 ILE A C 1
ATOM 873 O O . ILE A 1 112 ? 27.742 3.541 -42.361 1.00 98.06 112 ILE A O 1
ATOM 877 N N . ILE A 1 113 ? 27.160 4.427 -40.381 1.00 98.25 113 ILE A N 1
ATOM 878 C CA . ILE A 1 113 ? 27.782 5.739 -40.625 1.00 98.25 113 ILE A CA 1
ATOM 879 C C . ILE A 1 113 ? 29.277 5.579 -40.897 1.00 98.25 113 ILE A C 1
ATOM 881 O O . ILE A 1 113 ? 29.787 6.161 -41.853 1.00 98.25 113 ILE A O 1
ATOM 885 N N . LYS A 1 114 ? 29.972 4.766 -40.096 1.00 97.56 114 LYS A N 1
ATOM 886 C CA . LYS A 1 114 ? 31.399 4.500 -40.287 1.00 97.56 114 LYS A CA 1
ATOM 887 C C . LYS A 1 114 ? 31.672 3.836 -41.641 1.00 97.56 114 LYS A C 1
ATOM 889 O O . LYS A 1 114 ? 32.581 4.258 -42.349 1.00 97.56 114 LYS A O 1
ATOM 894 N N . GLY A 1 115 ? 30.859 2.855 -42.036 1.00 97.94 115 GLY A N 1
ATOM 895 C CA . GLY A 1 115 ? 30.960 2.214 -43.351 1.00 97.94 115 GLY A CA 1
ATOM 896 C C . GLY A 1 115 ? 30.746 3.193 -44.511 1.00 97.94 115 GLY A C 1
ATOM 897 O O . GLY A 1 115 ? 31.499 3.178 -45.489 1.00 97.94 115 GLY A O 1
ATOM 898 N N . PHE A 1 116 ? 29.769 4.097 -44.387 1.00 97.69 116 PHE A N 1
ATOM 899 C CA . PHE A 1 116 ? 29.558 5.176 -45.355 1.00 97.69 116 PHE A CA 1
ATOM 900 C C . PHE A 1 116 ? 30.749 6.134 -45.426 1.00 97.69 116 PHE A C 1
ATOM 902 O O . PHE A 1 116 ? 31.152 6.497 -46.529 1.00 97.69 116 PHE A O 1
ATOM 909 N N . GLN A 1 117 ? 31.326 6.520 -44.284 1.00 97.38 117 GLN A N 1
ATOM 910 C CA . GLN A 1 117 ? 32.514 7.377 -44.236 1.00 97.38 117 GLN A CA 1
ATOM 911 C C . GLN A 1 117 ? 33.692 6.733 -44.969 1.00 97.38 117 GLN A C 1
ATOM 913 O O . GLN A 1 117 ? 34.255 7.361 -45.861 1.00 97.38 117 GLN A O 1
ATOM 918 N N . THR A 1 118 ? 33.997 5.464 -44.684 1.00 97.69 118 THR A N 1
ATOM 919 C CA . THR A 1 118 ? 35.071 4.733 -45.374 1.00 97.69 118 THR A CA 1
ATOM 920 C C . THR A 1 118 ? 34.823 4.645 -46.881 1.00 97.69 118 THR A C 1
ATOM 922 O O . THR A 1 118 ? 35.706 4.962 -47.671 1.00 97.69 118 THR A O 1
ATOM 925 N N . THR A 1 119 ? 33.603 4.298 -47.301 1.00 97.62 119 THR A N 1
ATOM 926 C CA . THR A 1 119 ? 33.257 4.210 -48.733 1.00 97.62 119 THR A CA 1
ATOM 927 C C . THR A 1 119 ? 33.394 5.565 -49.436 1.00 97.62 119 THR A C 1
ATOM 929 O O . THR A 1 119 ? 33.847 5.644 -50.582 1.00 97.62 119 THR A O 1
ATOM 932 N N . LEU A 1 120 ? 32.999 6.648 -48.762 1.00 97.50 120 LEU A N 1
ATOM 933 C CA . LEU A 1 120 ? 33.113 8.005 -49.285 1.00 97.50 120 LEU A CA 1
ATOM 934 C C . LEU A 1 120 ? 34.581 8.426 -49.429 1.00 97.50 120 LEU A C 1
ATOM 936 O O . LEU A 1 120 ? 34.948 8.970 -50.470 1.00 97.50 120 LEU A O 1
ATOM 940 N N . GLU A 1 121 ? 35.413 8.143 -48.426 1.00 97.50 121 GLU A N 1
ATOM 941 C CA . GLU A 1 121 ? 36.858 8.403 -48.448 1.00 97.50 121 GLU A CA 1
ATOM 942 C C . GLU A 1 121 ? 37.549 7.649 -49.592 1.00 97.50 121 GLU A C 1
ATOM 944 O O . GLU A 1 121 ? 38.271 8.255 -50.387 1.00 97.50 121 GLU A O 1
ATOM 949 N N . GLU A 1 122 ? 37.269 6.351 -49.743 1.00 97.12 122 GLU A N 1
ATOM 950 C CA . GLU A 1 122 ? 37.797 5.527 -50.836 1.00 97.12 122 GLU A CA 1
ATOM 951 C C . GLU A 1 122 ? 37.366 6.057 -52.209 1.00 97.12 122 GLU A C 1
ATOM 953 O O . GLU A 1 122 ? 38.180 6.182 -53.130 1.00 97.12 122 GLU A O 1
ATOM 958 N N . SER A 1 123 ? 36.084 6.408 -52.358 1.00 97.25 123 SER A N 1
ATOM 959 C CA . SER A 1 123 ? 35.568 6.967 -53.607 1.00 97.25 123 SER A CA 1
ATOM 960 C C . SER A 1 123 ? 36.209 8.317 -53.931 1.00 97.25 123 SER A C 1
ATOM 962 O O . SER A 1 123 ? 36.555 8.548 -55.091 1.00 97.25 123 SER A O 1
ATOM 964 N N . SER A 1 124 ? 36.378 9.194 -52.937 1.00 97.31 124 SER A N 1
ATOM 965 C CA . SER A 1 124 ? 37.039 10.493 -53.109 1.00 97.31 124 SER A CA 1
ATOM 966 C C . SER A 1 124 ? 38.484 10.306 -53.564 1.00 97.31 124 SER A C 1
ATOM 968 O O . SER A 1 124 ? 38.872 10.841 -54.599 1.00 97.31 124 SER A O 1
ATOM 970 N N . SER A 1 125 ? 39.244 9.454 -52.869 1.00 96.56 125 SER A N 1
ATOM 971 C CA . SER A 1 125 ? 40.636 9.152 -53.216 1.00 96.56 125 SER A CA 1
ATOM 972 C C . SER A 1 125 ? 40.770 8.589 -54.635 1.00 96.56 125 SER A C 1
ATOM 974 O O . SER A 1 125 ? 41.642 9.008 -55.400 1.00 96.56 125 SER A O 1
ATOM 976 N N . ARG A 1 126 ? 39.857 7.697 -55.044 1.00 97.00 126 ARG A N 1
ATOM 977 C CA . ARG A 1 126 ? 39.836 7.148 -56.407 1.00 97.00 126 ARG A CA 1
ATOM 978 C C . ARG A 1 126 ? 39.547 8.217 -57.462 1.00 97.00 126 ARG A C 1
ATOM 980 O O . ARG A 1 126 ? 40.100 8.155 -58.560 1.00 97.00 126 ARG A O 1
ATOM 987 N N . VAL A 1 127 ? 38.660 9.169 -57.173 1.00 97.44 127 VAL A N 1
ATOM 988 C CA . VAL A 1 127 ? 38.386 10.299 -58.075 1.00 97.44 127 VAL A CA 1
ATOM 989 C C . VAL A 1 127 ? 39.621 11.188 -58.201 1.00 97.44 127 VAL A C 1
ATOM 991 O O . VAL A 1 127 ? 40.025 11.475 -59.328 1.00 97.44 127 VAL A O 1
ATOM 994 N N . ASP A 1 128 ? 40.262 11.541 -57.087 1.00 97.00 128 ASP A N 1
ATOM 995 C CA . ASP A 1 128 ? 41.480 12.358 -57.080 1.00 97.00 128 ASP A CA 1
ATOM 996 C C . ASP A 1 128 ? 42.608 11.703 -57.888 1.00 97.00 128 ASP A C 1
ATOM 998 O O . ASP A 1 128 ? 43.259 12.355 -58.711 1.00 97.00 128 ASP A O 1
ATOM 1002 N N . GLN A 1 129 ? 42.792 10.388 -57.732 1.00 96.88 129 GLN A N 1
ATOM 1003 C CA . GLN A 1 129 ? 43.765 9.627 -58.510 1.00 96.88 129 GLN A CA 1
ATOM 1004 C C . GLN A 1 129 ? 43.466 9.696 -60.014 1.00 96.88 129 GLN A C 1
ATOM 1006 O O . GLN A 1 129 ? 44.358 10.003 -60.806 1.00 96.88 129 GLN A O 1
ATOM 1011 N N . ARG A 1 130 ? 42.209 9.475 -60.422 1.00 96.88 130 ARG A N 1
ATOM 1012 C CA . ARG A 1 130 ? 41.812 9.544 -61.840 1.00 96.88 130 ARG A CA 1
ATOM 1013 C C . ARG A 1 130 ? 41.996 10.940 -62.429 1.00 96.88 130 ARG A C 1
ATOM 1015 O O . ARG A 1 130 ? 42.389 11.058 -63.590 1.00 96.88 130 ARG A O 1
ATOM 1022 N N . ILE A 1 131 ? 41.714 11.991 -61.656 1.00 97.25 131 ILE A N 1
ATOM 1023 C CA . ILE A 1 131 ? 41.963 13.377 -62.072 1.00 97.25 131 ILE A CA 1
ATOM 1024 C C . ILE A 1 131 ? 43.462 13.581 -62.307 1.00 97.25 131 ILE A C 1
ATOM 1026 O O . ILE A 1 131 ? 43.844 14.067 -63.369 1.00 97.25 131 ILE A O 1
ATOM 1030 N N . SER A 1 132 ? 44.309 13.154 -61.367 1.00 96.38 132 SER A N 1
ATOM 1031 C CA . SER A 1 132 ? 45.770 13.248 -61.482 1.00 96.38 132 SER A CA 1
ATOM 1032 C C . SER A 1 132 ? 46.312 12.520 -62.721 1.00 96.38 132 SER A C 1
ATOM 1034 O O . SER A 1 132 ? 47.064 13.098 -63.508 1.00 96.38 132 SER A O 1
ATOM 1036 N N . GLU A 1 133 ? 45.868 11.282 -62.953 1.00 96.62 133 GLU A N 1
ATOM 1037 C CA . GLU A 1 133 ? 46.237 10.490 -64.134 1.00 96.62 133 GLU A CA 1
ATOM 1038 C C . GLU A 1 133 ? 45.805 11.173 -65.440 1.00 96.62 133 GLU A C 1
ATOM 1040 O O . GLU A 1 133 ? 46.589 11.259 -66.387 1.00 96.62 133 GLU A O 1
ATOM 1045 N N . THR A 1 134 ? 44.586 11.720 -65.479 1.00 96.81 134 THR A N 1
ATOM 1046 C CA . THR A 1 134 ? 44.059 12.428 -66.658 1.00 96.81 134 THR A CA 1
ATOM 1047 C C . THR A 1 134 ? 44.841 13.712 -66.939 1.00 96.81 134 THR A C 1
ATOM 1049 O O . THR A 1 134 ? 45.192 13.981 -68.087 1.00 96.81 134 THR A O 1
ATOM 1052 N N . LEU A 1 135 ? 45.159 14.495 -65.902 1.00 96.19 135 LEU A N 1
ATOM 1053 C CA . LEU A 1 135 ? 45.970 15.709 -66.031 1.00 96.19 135 LEU A CA 1
ATOM 1054 C C . LEU A 1 135 ? 47.380 15.395 -66.537 1.00 96.19 135 LEU A C 1
ATOM 1056 O O . LEU A 1 135 ? 47.894 16.110 -67.398 1.00 96.19 135 LEU A O 1
ATOM 1060 N N . LYS A 1 136 ? 47.991 14.308 -66.051 1.00 96.00 136 LYS A N 1
ATOM 1061 C CA . LYS A 1 136 ? 49.300 13.854 -66.526 1.00 96.00 136 LYS A CA 1
ATOM 1062 C C . LYS A 1 136 ? 49.260 13.463 -68.005 1.00 96.00 136 LYS A C 1
ATOM 1064 O O . LYS A 1 136 ? 50.101 13.926 -68.770 1.00 96.00 136 LYS A O 1
ATOM 1069 N N . ALA A 1 137 ? 48.262 12.680 -68.417 1.00 95.62 137 ALA A N 1
ATOM 1070 C CA . ALA A 1 137 ? 48.089 12.291 -69.815 1.00 95.62 137 ALA A CA 1
ATOM 1071 C C . ALA A 1 137 ? 47.881 13.510 -70.735 1.00 95.62 137 ALA A C 1
ATOM 1073 O O . ALA A 1 137 ? 48.481 13.591 -71.804 1.00 95.62 137 ALA A O 1
ATOM 1074 N N . LEU A 1 138 ? 47.084 14.496 -70.305 1.00 95.06 138 LEU A N 1
ATOM 1075 C CA . LEU A 1 138 ? 46.901 15.750 -71.044 1.00 95.06 138 LEU A CA 1
ATOM 1076 C C . LEU A 1 138 ? 48.211 16.535 -71.184 1.00 95.06 138 LEU A C 1
ATOM 1078 O O . LEU A 1 138 ? 48.510 17.031 -72.269 1.00 95.06 138 LEU A O 1
ATOM 1082 N N . ALA A 1 139 ? 49.007 16.627 -70.117 1.00 94.00 139 ALA A N 1
ATOM 1083 C CA . ALA A 1 139 ? 50.306 17.294 -70.160 1.00 94.00 139 ALA A CA 1
ATOM 1084 C C . ALA A 1 139 ? 51.281 16.605 -71.131 1.00 94.00 139 ALA A C 1
ATOM 1086 O O . ALA A 1 139 ? 51.991 17.284 -71.874 1.00 94.00 139 ALA A O 1
ATOM 1087 N N . GLU A 1 140 ? 51.291 15.269 -71.164 1.00 94.88 140 GLU A N 1
ATOM 1088 C CA . GLU A 1 140 ? 52.089 14.486 -72.114 1.00 94.88 140 GLU A CA 1
ATOM 1089 C C . GLU A 1 140 ? 51.658 14.740 -73.568 1.00 94.88 140 GLU A C 1
ATOM 1091 O O . GLU A 1 140 ? 52.516 14.976 -74.419 1.00 94.88 140 GLU A O 1
ATOM 1096 N N . ILE A 1 141 ? 50.349 14.783 -73.850 1.00 94.50 141 ILE A N 1
ATOM 1097 C CA . ILE A 1 141 ? 49.813 15.099 -75.187 1.00 94.50 141 ILE A CA 1
ATOM 1098 C C . ILE A 1 141 ? 50.239 16.504 -75.629 1.00 94.50 141 ILE A C 1
ATOM 1100 O O . ILE A 1 141 ? 50.784 16.659 -76.721 1.00 94.50 141 ILE A O 1
ATOM 1104 N N . ILE A 1 142 ? 50.057 17.517 -74.774 1.00 92.88 142 ILE A N 1
ATOM 1105 C CA . ILE A 1 142 ? 50.457 18.902 -75.071 1.00 92.88 142 ILE A CA 1
ATOM 1106 C C . ILE A 1 142 ? 51.960 18.978 -75.375 1.00 92.88 142 ILE A C 1
ATOM 1108 O O . ILE A 1 142 ? 52.370 19.649 -76.322 1.00 92.88 142 ILE A O 1
ATOM 1112 N N . ALA A 1 143 ? 52.789 18.268 -74.604 1.00 90.88 143 ALA A N 1
ATOM 1113 C CA . ALA A 1 143 ? 54.234 18.243 -74.812 1.00 90.88 143 ALA A CA 1
ATOM 1114 C C . ALA A 1 143 ? 54.643 17.576 -76.138 1.00 90.88 143 ALA A C 1
ATOM 1116 O O . ALA A 1 143 ? 55.652 17.972 -76.726 1.00 90.88 143 ALA A O 1
ATOM 1117 N N . VAL A 1 144 ? 53.895 16.572 -76.610 1.00 91.75 144 VAL A N 1
ATOM 1118 C CA . VAL A 1 144 ? 54.105 15.958 -77.931 1.00 91.75 144 VAL A CA 1
ATOM 1119 C C . VAL A 1 144 ? 53.686 16.919 -79.042 1.00 91.75 144 VAL A C 1
ATOM 1121 O O . VAL A 1 144 ? 54.498 17.189 -79.924 1.00 91.75 144 VAL A O 1
ATOM 1124 N N . SER A 1 145 ? 52.490 17.511 -78.967 1.00 85.25 145 SER A N 1
ATOM 1125 C CA . SER A 1 145 ? 52.003 18.457 -79.983 1.00 85.25 145 SER A CA 1
ATOM 1126 C C . SER A 1 145 ? 52.914 19.682 -80.131 1.00 85.25 145 SER A C 1
ATOM 1128 O O . SER A 1 145 ? 53.248 20.072 -81.246 1.00 85.25 145 SER A O 1
ATOM 1130 N N . ALA A 1 146 ? 53.425 20.228 -79.023 1.00 84.62 146 ALA A N 1
ATOM 1131 C CA . ALA A 1 146 ? 54.372 21.346 -79.057 1.00 84.62 146 ALA A CA 1
ATOM 1132 C C . ALA A 1 146 ? 55.723 20.994 -79.714 1.00 84.62 146 ALA A C 1
ATOM 1134 O O . ALA A 1 146 ? 56.397 21.871 -80.251 1.00 84.62 146 ALA A O 1
ATOM 1135 N N . LYS A 1 147 ? 56.144 19.720 -79.676 1.00 81.75 147 LYS A N 1
ATOM 1136 C CA . LYS A 1 147 ? 57.354 19.247 -80.373 1.00 81.75 147 LYS A CA 1
ATOM 1137 C C . LYS A 1 147 ? 57.122 19.031 -81.867 1.00 81.75 147 LYS A C 1
ATOM 1139 O O . LYS A 1 147 ? 58.075 19.141 -82.634 1.00 81.75 147 LYS A O 1
ATOM 1144 N N . GLU A 1 148 ? 55.901 18.694 -82.272 1.00 77.94 148 GLU A N 1
ATOM 1145 C CA . GLU A 1 148 ? 55.539 18.503 -83.680 1.00 77.94 148 GLU A CA 1
ATOM 1146 C C . GLU A 1 148 ? 55.419 19.837 -84.432 1.00 77.94 148 GLU A C 1
ATOM 1148 O O . GLU A 1 148 ? 55.848 19.907 -85.576 1.00 77.94 148 GLU A O 1
ATOM 1153 N N . GLU A 1 149 ? 54.959 20.914 -83.784 1.00 71.38 149 GLU A N 1
ATOM 1154 C CA . GLU A 1 149 ? 54.880 22.263 -84.384 1.00 71.38 149 GLU A CA 1
ATOM 1155 C C . GLU A 1 149 ? 56.247 22.955 -84.595 1.00 71.38 149 GLU A C 1
ATOM 1157 O O . GLU A 1 149 ? 56.322 23.981 -85.269 1.00 71.38 149 GLU A O 1
ATOM 1162 N N . GLN A 1 150 ? 57.339 22.421 -84.031 1.00 63.72 150 GLN A N 1
ATOM 1163 C CA . GLN A 1 150 ? 58.701 22.969 -84.162 1.00 63.72 150 GLN A CA 1
ATOM 1164 C C . GLN A 1 150 ? 59.562 22.275 -85.239 1.00 63.72 150 GLN A C 1
ATOM 1166 O O . GLN A 1 150 ? 60.738 22.620 -85.383 1.00 63.72 150 GLN A O 1
ATOM 1171 N N . LYS A 1 151 ? 59.012 21.295 -85.965 1.00 54.16 151 LYS A N 1
ATOM 1172 C CA . LYS A 1 151 ? 59.667 20.597 -87.086 1.00 54.16 151 LYS A CA 1
ATOM 1173 C C . LYS A 1 151 ? 59.147 21.085 -88.430 1.00 54.16 151 LYS A C 1
ATOM 1175 O O . LYS A 1 151 ? 59.982 21.129 -89.360 1.00 54.16 151 LYS A O 1
#

Sequence (151 aa):
MSEEKEKVKIQIEAIKTPAGEVPTVESLKRVVDGLNTLNSDIVNLSINVASNMSAIDKELRNIRKLIAEETVSFEVMSQKLEKVSKQLEALVKSEKEKWETLQGIMMDIAEIIKGFQTTLEESSSRVDQRISETLKALAEIIAVSAKEEQK

pLDDT: mean 92.21, std 11.07, range [37.53, 98.38]

Foldseek 3Di:
DDPDPDDDDQDWDWDQDPVGTDTDPVSVVSVVVSVVVVVVVVVVVVVVVVVVVVVVVVVVVVVVVVVVVVVVVVVVVVVVVVVVVVVVVVVVVVVVVVVVVVVVVVVVVVVVVVVVVVVVVVVVVVVVVVVVVVVVVVVVVVVVVVVVVVD

Radius of gyration: 59.24 Å; chains: 1; bounding box: 97×30×174 Å

Secondary structure (DSSP, 8-state):
-------------EEEETTEEEE-HHHHHHHHHHHHHHHHHHHHHHHHHHHHHHHHHHHHHHHHHHHHHHHHHHHHHHHHHHHHHHHHHHHHHHHHHHHHHHHHHHHHHHHHHHHHHHHHHHHHHHHHHHHHHHHHHHHHHHHHHHHHTT-